Protein AF-A0A2V8RE01-F1 (afdb_monomer_lite)

Structure (mmCIF, N/CA/C/O backbone):
data_AF-A0A2V8RE01-F1
#
_entry.id   AF-A0A2V8RE01-F1
#
loop_
_atom_site.group_PDB
_atom_site.id
_atom_site.type_symbol
_atom_site.label_atom_id
_atom_site.label_alt_id
_atom_site.label_comp_id
_atom_site.label_asym_id
_atom_site.label_entity_id
_atom_site.label_seq_id
_atom_site.pdbx_PDB_ins_code
_atom_site.Cartn_x
_atom_site.Cartn_y
_atom_site.Cartn_z
_atom_site.occupancy
_atom_site.B_iso_or_equiv
_atom_site.auth_seq_id
_atom_site.auth_comp_id
_atom_site.auth_asym_id
_atom_site.auth_atom_id
_atom_site.pdbx_PDB_model_num
ATOM 1 N N . MET A 1 1 ? -7.793 3.890 -13.936 1.00 77.62 1 MET A N 1
ATOM 2 C CA . MET A 1 1 ? -7.865 3.063 -12.707 1.00 77.62 1 MET A CA 1
ATOM 3 C C . MET A 1 1 ? -6.485 2.449 -12.540 1.00 77.62 1 MET A C 1
ATOM 5 O O . MET A 1 1 ? -5.975 1.990 -13.547 1.00 77.62 1 MET A O 1
ATOM 9 N N . LEU A 1 2 ? -5.865 2.593 -11.365 1.00 93.50 2 LEU A N 1
ATOM 10 C CA . LEU A 1 2 ? -4.483 2.234 -10.967 1.00 93.50 2 LEU A CA 1
ATOM 11 C C . LEU A 1 2 ? -3.446 1.936 -12.070 1.00 93.50 2 LEU A C 1
ATOM 13 O O . LEU A 1 2 ? -2.569 2.775 -12.239 1.00 93.50 2 LEU A O 1
ATOM 17 N N . LEU A 1 3 ? -3.556 0.852 -12.848 1.00 94.12 3 LEU A N 1
ATOM 18 C CA . LEU A 1 3 ? -2.761 0.609 -14.071 1.00 94.12 3 LEU A CA 1
ATOM 19 C C . LEU A 1 3 ? -2.495 1.870 -14.908 1.00 94.12 3 LEU A C 1
ATOM 21 O O . LEU A 1 3 ? -1.348 2.204 -15.151 1.00 94.12 3 LEU A O 1
ATOM 25 N N . SER A 1 4 ? -3.524 2.658 -15.240 1.00 97.06 4 SER A N 1
ATOM 26 C CA . SER A 1 4 ? -3.336 3.873 -16.057 1.00 97.06 4 SER A CA 1
ATOM 27 C C . SER A 1 4 ? -2.454 4.946 -15.394 1.00 97.06 4 SER A C 1
ATOM 29 O O . SER A 1 4 ? -1.936 5.824 -16.073 1.00 97.06 4 SER A O 1
ATOM 31 N N . ARG A 1 5 ? -2.361 4.943 -14.056 1.00 97.75 5 ARG A N 1
ATOM 32 C CA . ARG A 1 5 ? -1.507 5.844 -13.259 1.00 97.75 5 ARG A CA 1
ATOM 33 C C . ARG A 1 5 ? -0.097 5.268 -13.110 1.00 97.75 5 ARG A C 1
ATOM 35 O O . ARG A 1 5 ? 0.870 6.019 -13.141 1.00 97.75 5 ARG A O 1
ATOM 42 N N . ILE A 1 6 ? 0.013 3.941 -13.037 1.00 97.31 6 ILE A N 1
ATOM 43 C CA . ILE A 1 6 ? 1.287 3.214 -13.091 1.00 97.31 6 ILE A CA 1
ATOM 44 C C . ILE A 1 6 ? 1.964 3.428 -14.451 1.00 97.31 6 ILE A C 1
ATOM 46 O O . ILE A 1 6 ? 3.141 3.782 -14.495 1.00 97.31 6 ILE A O 1
ATOM 50 N N . ASP A 1 7 ? 1.213 3.304 -15.547 1.00 96.19 7 ASP A N 1
ATOM 51 C CA . ASP A 1 7 ? 1.693 3.549 -16.914 1.00 96.19 7 ASP A CA 1
ATOM 52 C C . ASP A 1 7 ? 2.122 5.010 -17.116 1.00 96.19 7 ASP A C 1
ATOM 54 O O . ASP A 1 7 ? 3.073 5.290 -17.843 1.00 96.19 7 ASP A O 1
ATOM 58 N N . ALA A 1 8 ? 1.451 5.947 -16.434 1.00 97.38 8 ALA A N 1
ATOM 59 C CA . ALA A 1 8 ? 1.819 7.362 -16.412 1.00 97.38 8 ALA A CA 1
ATOM 60 C C . ALA A 1 8 ? 3.056 7.665 -15.540 1.00 97.38 8 ALA A C 1
ATOM 62 O O . ALA A 1 8 ? 3.585 8.773 -15.602 1.00 97.38 8 ALA A O 1
ATOM 63 N N . GLY A 1 9 ? 3.533 6.697 -14.750 1.00 96.06 9 GLY A N 1
ATOM 64 C CA . GLY A 1 9 ? 4.700 6.846 -13.883 1.00 96.06 9 GLY A CA 1
ATOM 65 C C . GLY A 1 9 ? 4.425 7.526 -12.540 1.00 96.06 9 GLY A C 1
ATOM 66 O O . GLY A 1 9 ? 5.381 7.886 -11.856 1.00 96.06 9 GLY A O 1
ATOM 67 N N . ASP A 1 10 ? 3.159 7.676 -12.134 1.00 97.44 10 ASP A N 1
ATOM 68 C CA . ASP A 1 10 ? 2.794 8.316 -10.859 1.00 97.44 10 ASP A CA 1
ATOM 69 C C . ASP A 1 10 ? 3.297 7.498 -9.652 1.00 97.44 10 ASP A C 1
ATOM 71 O O . ASP A 1 10 ? 3.676 8.050 -8.620 1.00 97.44 10 ASP A O 1
ATOM 75 N N . PHE A 1 11 ? 3.294 6.168 -9.779 1.00 95.69 11 PHE A N 1
ATOM 76 C CA . PHE A 1 11 ? 3.824 5.216 -8.801 1.00 95.69 11 PHE A CA 1
ATOM 77 C C . PHE A 1 11 ? 4.133 3.868 -9.477 1.00 95.69 11 PHE A C 1
ATOM 79 O O . PHE A 1 11 ? 3.541 3.548 -10.508 1.00 95.69 11 PHE A O 1
ATOM 86 N N . PRO A 1 12 ? 5.057 3.053 -8.932 1.00 96.69 12 PRO A N 1
ATOM 87 C CA . PRO A 1 12 ? 5.526 1.844 -9.612 1.00 96.69 12 PRO A CA 1
ATOM 88 C C . PRO A 1 12 ? 4.560 0.656 -9.504 1.00 96.69 12 PRO A C 1
ATOM 90 O O . PRO A 1 12 ? 4.549 -0.191 -10.398 1.00 96.69 12 PRO A O 1
ATOM 93 N N . SER A 1 13 ? 3.774 0.592 -8.425 1.00 97.69 13 SER A N 1
ATOM 94 C CA . SER A 1 13 ? 2.804 -0.469 -8.148 1.00 97.69 13 SER A CA 1
ATOM 95 C C . SER A 1 13 ? 1.746 -0.042 -7.136 1.00 97.69 13 SER A C 1
ATOM 97 O O . SER A 1 13 ? 1.914 0.949 -6.421 1.00 97.69 13 SER A O 1
ATOM 99 N N . ALA A 1 14 ? 0.664 -0.814 -7.064 1.00 97.31 14 ALA A N 1
ATOM 100 C CA . ALA A 1 14 ? -0.354 -0.704 -6.031 1.00 97.31 14 ALA A CA 1
ATOM 101 C C . ALA A 1 14 ? -0.980 -2.072 -5.730 1.00 97.31 14 ALA A C 1
ATOM 103 O O . ALA A 1 14 ? -1.204 -2.873 -6.637 1.00 97.31 14 ALA A O 1
ATOM 104 N N . VAL A 1 15 ? -1.325 -2.293 -4.461 1.00 97.50 15 VAL A N 1
ATOM 105 C CA . VAL A 1 15 ? -2.179 -3.397 -4.005 1.00 97.50 15 VAL A CA 1
ATOM 106 C C . VAL A 1 15 ? -3.454 -2.808 -3.426 1.00 97.50 15 VAL A C 1
ATOM 108 O O . VAL A 1 15 ? -3.411 -1.807 -2.706 1.00 97.50 15 VAL A O 1
ATOM 111 N N . TYR A 1 16 ? -4.592 -3.421 -3.735 1.00 96.25 16 TYR A N 1
ATOM 112 C CA . TYR A 1 16 ? -5.872 -3.025 -3.164 1.00 96.25 16 TYR A CA 1
ATOM 113 C C . TYR A 1 16 ? -6.723 -4.234 -2.794 1.00 96.25 16 TYR A C 1
ATOM 115 O O . TYR A 1 16 ? -6.613 -5.311 -3.378 1.00 96.25 16 TYR A O 1
ATOM 123 N N . VAL A 1 17 ? -7.621 -4.013 -1.837 1.00 96.94 17 VAL A N 1
ATOM 124 C CA . VAL A 1 17 ? -8.645 -4.969 -1.426 1.00 96.94 17 VAL A CA 1
ATOM 125 C C . VAL A 1 17 ? -9.956 -4.233 -1.163 1.00 96.94 17 VAL A C 1
ATOM 127 O O . VAL A 1 17 ? -9.986 -3.189 -0.513 1.00 96.94 17 VAL A O 1
ATOM 130 N N . VAL A 1 18 ? -11.044 -4.794 -1.673 1.00 97.12 18 VAL A N 1
ATOM 131 C CA . VAL A 1 18 ? -12.427 -4.467 -1.337 1.00 97.12 18 VAL A CA 1
ATOM 132 C C . VAL A 1 18 ? -13.012 -5.720 -0.704 1.00 97.12 18 VAL A C 1
ATOM 134 O O . VAL A 1 18 ? -13.043 -6.783 -1.328 1.00 97.12 18 VAL A O 1
ATOM 137 N N . ALA A 1 19 ? -13.442 -5.600 0.547 1.00 97.44 19 ALA A N 1
ATOM 138 C CA . ALA A 1 19 ? -13.924 -6.721 1.336 1.00 97.44 19 ALA A CA 1
ATOM 139 C C . ALA A 1 19 ? -15.301 -6.429 1.929 1.00 97.44 19 ALA A C 1
ATOM 141 O O . ALA A 1 19 ? -15.592 -5.304 2.333 1.00 97.44 19 ALA A O 1
ATOM 142 N N . GLU A 1 20 ? -16.118 -7.470 2.018 1.00 98.19 20 GLU A N 1
ATOM 143 C CA . GLU A 1 20 ? -17.428 -7.452 2.655 1.00 98.19 20 GLU A CA 1
ATOM 144 C C . GLU A 1 20 ? -17.531 -8.672 3.575 1.00 98.19 20 GLU A C 1
ATOM 146 O O . GLU A 1 20 ? -17.101 -9.768 3.218 1.00 98.19 20 GLU A O 1
ATOM 151 N N . ASN A 1 21 ? -18.052 -8.485 4.792 1.00 96.56 21 ASN A N 1
ATOM 152 C CA . ASN A 1 21 ? -18.215 -9.560 5.783 1.00 96.56 21 ASN A CA 1
ATOM 153 C C . ASN A 1 21 ? -16.928 -10.372 6.047 1.00 96.56 21 ASN A C 1
ATOM 155 O O . ASN A 1 21 ? -16.958 -11.587 6.230 1.00 96.56 21 ASN A O 1
ATOM 159 N N . GLY A 1 22 ? -15.778 -9.690 6.052 1.00 94.94 22 GLY A N 1
ATOM 160 C CA . GLY A 1 22 ? -14.468 -10.305 6.285 1.00 94.94 22 GLY A CA 1
ATOM 161 C C . GLY A 1 22 ? -13.926 -11.130 5.113 1.00 94.94 22 GLY A C 1
ATOM 162 O O . GLY A 1 22 ? -12.891 -11.770 5.273 1.00 94.94 22 GLY A O 1
ATOM 163 N N . GLN A 1 23 ? -14.588 -11.122 3.954 1.00 97.06 23 GLN A N 1
ATOM 164 C CA . GLN A 1 23 ? -14.141 -11.802 2.739 1.00 97.06 23 GLN A CA 1
ATOM 165 C C . GLN A 1 23 ? -13.758 -10.776 1.673 1.00 97.06 23 GLN A C 1
ATOM 167 O O . GLN A 1 23 ? -14.484 -9.810 1.441 1.00 97.06 23 GLN A O 1
ATOM 172 N N . ALA A 1 24 ? -12.622 -10.980 1.008 1.00 97.12 24 ALA A N 1
ATOM 173 C CA . ALA A 1 24 ? -12.245 -10.162 -0.137 1.00 97.12 24 ALA A CA 1
ATOM 174 C C . ALA A 1 24 ? -13.177 -10.474 -1.318 1.00 97.12 24 ALA A C 1
ATOM 176 O O . ALA A 1 24 ? -13.245 -11.613 -1.775 1.00 97.12 24 ALA A O 1
ATOM 177 N N . VAL A 1 25 ? -13.884 -9.459 -1.813 1.00 97.69 25 VAL A N 1
ATOM 178 C CA . VAL A 1 25 ? -14.765 -9.562 -2.990 1.00 97.69 25 VAL A CA 1
ATOM 179 C C . VAL A 1 25 ? -14.017 -9.127 -4.250 1.00 97.69 25 VAL A C 1
ATOM 181 O O . VAL A 1 25 ? -14.281 -9.616 -5.346 1.00 97.69 25 VAL A O 1
ATOM 184 N N . PHE A 1 26 ? -13.047 -8.225 -4.092 1.00 97.00 26 PHE A N 1
ATOM 185 C CA . PHE A 1 26 ? -12.146 -7.805 -5.155 1.00 97.00 26 PHE A CA 1
ATOM 186 C C . PHE A 1 26 ? -10.780 -7.477 -4.559 1.00 97.00 26 PHE A C 1
ATOM 188 O O . PHE A 1 26 ? -10.685 -6.684 -3.627 1.00 97.00 26 PHE A O 1
ATOM 195 N N . ALA A 1 27 ? -9.721 -8.082 -5.077 1.00 97.25 27 ALA A N 1
ATOM 196 C CA . ALA A 1 27 ? -8.355 -7.793 -4.670 1.00 97.25 27 ALA A CA 1
ATOM 197 C C . ALA A 1 27 ? -7.433 -7.989 -5.866 1.00 97.25 27 ALA A C 1
ATOM 199 O O . ALA A 1 27 ? -7.653 -8.901 -6.663 1.00 97.25 27 ALA A O 1
ATOM 200 N N . ASP A 1 28 ? -6.427 -7.132 -5.991 1.00 97.50 28 ASP A N 1
ATOM 201 C CA . ASP A 1 28 ? -5.420 -7.259 -7.039 1.00 97.50 28 ASP A CA 1
ATOM 202 C C . ASP A 1 28 ? -4.112 -6.572 -6.634 1.00 97.50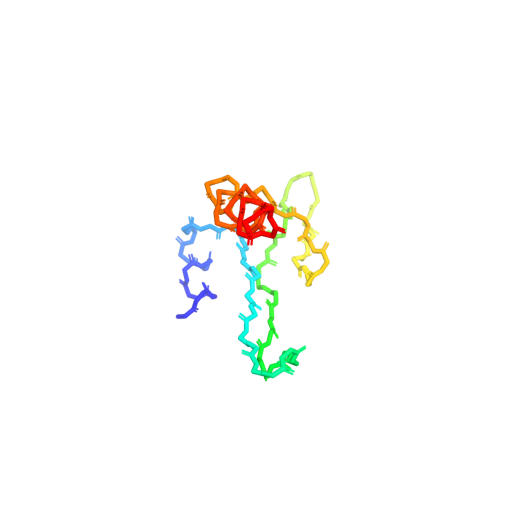 28 ASP A C 1
ATOM 204 O O . ASP A 1 28 ? -4.080 -5.704 -5.751 1.00 97.50 28 ASP A O 1
ATOM 208 N N . ALA A 1 29 ? -3.042 -6.964 -7.315 1.00 97.94 29 ALA A N 1
ATOM 209 C CA . ALA A 1 29 ? -1.725 -6.359 -7.232 1.00 97.94 29 ALA A CA 1
ATOM 210 C C . ALA A 1 29 ? -1.275 -5.970 -8.642 1.00 97.94 29 ALA A C 1
ATOM 212 O O . ALA A 1 29 ? -1.208 -6.808 -9.537 1.00 97.94 29 ALA A O 1
ATOM 213 N N . GLN A 1 30 ? -0.973 -4.690 -8.846 1.00 97.8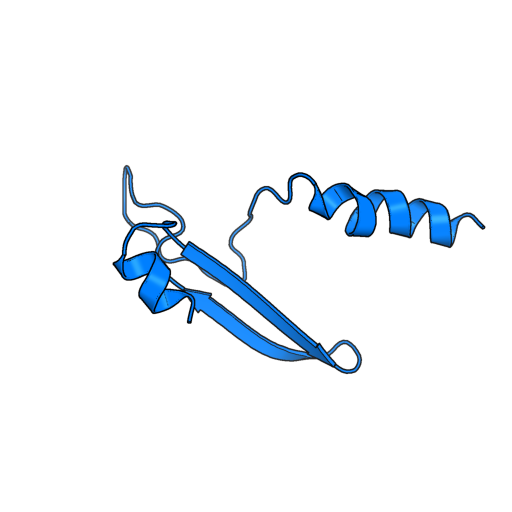8 30 GLN A N 1
ATOM 214 C CA . GLN A 1 30 ? -0.663 -4.140 -10.165 1.00 97.88 30 GLN A CA 1
ATOM 215 C C . GLN A 1 30 ? 0.697 -3.447 -10.154 1.00 97.88 30 GLN A C 1
ATOM 217 O O . GLN A 1 30 ? 1.046 -2.766 -9.190 1.00 97.88 30 GLN A O 1
ATOM 222 N N . GLY A 1 31 ? 1.436 -3.579 -11.257 1.00 97.56 31 GLY A N 1
ATOM 223 C CA . GLY A 1 31 ? 2.761 -2.987 -11.442 1.00 97.56 31 GLY A CA 1
ATOM 224 C C . GLY A 1 31 ? 3.891 -3.780 -10.784 1.00 97.56 31 GLY A C 1
ATOM 225 O O . GLY A 1 31 ? 3.741 -4.951 -10.436 1.00 97.56 31 GLY A O 1
ATOM 226 N N . ASP A 1 32 ? 5.029 -3.116 -10.598 1.00 97.88 32 ASP A N 1
ATOM 227 C CA . ASP A 1 32 ? 6.255 -3.727 -10.086 1.00 97.88 32 ASP A CA 1
ATOM 228 C C . ASP A 1 32 ? 6.557 -3.239 -8.667 1.00 97.88 32 ASP A C 1
ATOM 230 O O . ASP A 1 32 ? 6.664 -2.036 -8.409 1.00 97.88 32 ASP A O 1
ATOM 234 N N . ALA A 1 33 ? 6.711 -4.171 -7.727 1.00 97.44 33 ALA A N 1
ATOM 235 C CA . ALA A 1 33 ? 7.151 -3.870 -6.366 1.00 97.44 33 ALA A CA 1
ATOM 236 C C . ALA A 1 33 ? 8.619 -3.422 -6.337 1.00 97.44 33 ALA A C 1
ATOM 238 O O . ALA A 1 33 ? 9.006 -2.580 -5.530 1.00 97.44 33 ALA A O 1
ATOM 239 N N . VAL A 1 34 ? 9.435 -3.973 -7.238 1.00 96.94 34 VAL A N 1
ATOM 240 C CA . VAL A 1 34 ? 10.848 -3.623 -7.404 1.00 96.94 34 VAL A CA 1
ATOM 241 C C . VAL A 1 34 ? 11.115 -3.438 -8.890 1.00 96.94 34 VAL A C 1
ATOM 243 O O . VAL A 1 34 ? 10.692 -4.264 -9.689 1.00 96.94 34 VAL A O 1
ATOM 246 N N . ARG A 1 35 ? 11.823 -2.370 -9.269 1.0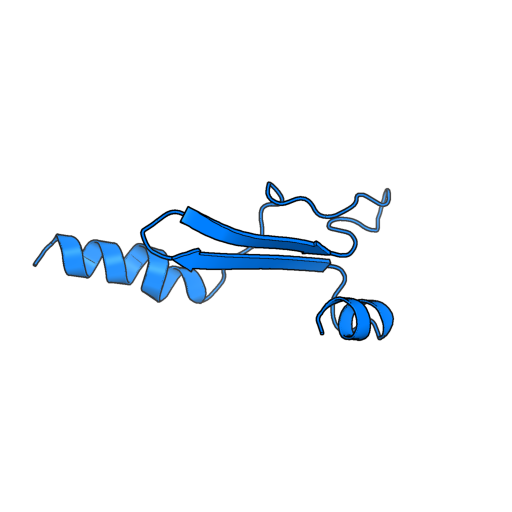0 94.88 35 ARG A N 1
ATOM 247 C CA . ARG A 1 35 ? 12.323 -2.171 -10.645 1.00 94.88 35 ARG A CA 1
ATOM 248 C C . ARG A 1 35 ? 13.843 -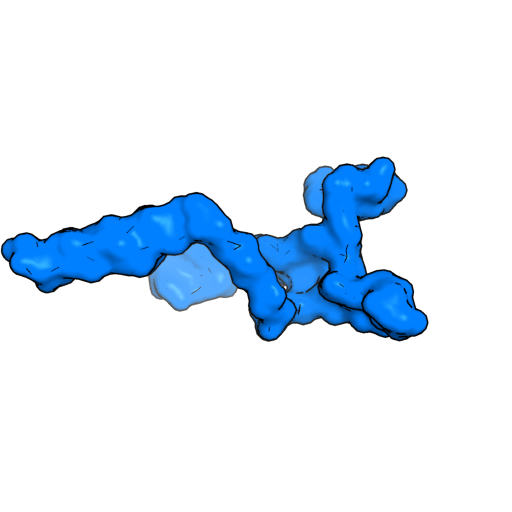2.291 -10.750 1.00 94.88 35 ARG A C 1
ATOM 250 O O . ARG A 1 35 ? 14.359 -2.591 -11.819 1.00 94.88 35 ARG A O 1
ATOM 257 N N . VAL A 1 36 ? 14.550 -2.059 -9.642 1.00 94.38 36 VAL A N 1
ATOM 258 C CA . VAL A 1 36 ? 16.015 -2.073 -9.542 1.00 94.38 36 VAL A CA 1
ATOM 259 C C . VAL A 1 36 ? 16.403 -2.807 -8.253 1.00 94.38 36 VAL A C 1
ATOM 261 O O . VAL A 1 36 ? 15.807 -2.516 -7.215 1.00 94.38 36 VAL A O 1
ATOM 264 N N . PRO A 1 37 ? 17.390 -3.725 -8.270 1.00 94.81 37 PRO A N 1
ATOM 265 C CA . PRO A 1 37 ? 18.248 -4.095 -9.406 1.00 94.81 37 PRO A CA 1
ATOM 266 C C . PRO A 1 37 ? 17.574 -5.003 -10.443 1.00 94.81 37 PRO A C 1
ATOM 268 O O . PRO A 1 37 ? 18.022 -5.056 -11.582 1.00 94.81 37 PRO A O 1
ATOM 271 N N . GLU A 1 38 ? 16.492 -5.680 -10.073 1.00 96.12 38 GLU A N 1
ATOM 272 C CA . GLU A 1 38 ? 15.732 -6.574 -10.944 1.00 96.12 38 GLU A CA 1
ATOM 273 C C . GLU A 1 38 ? 14.238 -6.280 -10.821 1.00 96.12 38 GLU A C 1
ATOM 275 O O . GLU A 1 38 ? 13.752 -5.893 -9.755 1.00 96.12 38 GLU A O 1
ATOM 280 N N . THR A 1 39 ? 13.510 -6.438 -11.925 1.00 97.25 39 THR A N 1
ATOM 281 C CA . THR A 1 39 ? 12.067 -6.194 -11.934 1.00 97.25 39 THR A CA 1
ATOM 282 C C . THR A 1 39 ? 11.334 -7.349 -11.267 1.00 97.25 39 THR A C 1
ATOM 284 O O . THR A 1 39 ? 11.508 -8.507 -11.645 1.00 97.25 39 THR A O 1
ATOM 287 N N . ARG A 1 40 ? 10.506 -7.033 -10.272 1.00 97.75 40 ARG A N 1
ATOM 288 C CA . ARG A 1 40 ? 9.662 -7.991 -9.556 1.00 97.75 40 ARG A CA 1
ATOM 289 C C . ARG A 1 40 ? 8.249 -7.440 -9.496 1.00 97.75 40 ARG A C 1
ATOM 291 O O . ARG A 1 40 ? 8.028 -6.381 -8.907 1.00 97.75 40 ARG A O 1
ATOM 298 N N . ALA A 1 41 ? 7.313 -8.187 -10.073 1.00 98.06 41 ALA A N 1
ATOM 299 C CA . ALA A 1 41 ? 5.899 -7.852 -10.034 1.00 98.06 41 ALA A CA 1
ATOM 300 C C . ALA A 1 41 ? 5.414 -7.721 -8.584 1.00 98.06 41 ALA A C 1
ATOM 302 O O . ALA A 1 41 ? 5.838 -8.478 -7.700 1.00 98.06 41 ALA A O 1
ATOM 303 N N . ALA A 1 42 ? 4.524 -6.762 -8.344 1.00 98.12 42 ALA A N 1
ATOM 304 C CA . ALA A 1 42 ? 3.786 -6.711 -7.096 1.00 98.12 42 ALA A CA 1
ATOM 305 C C . ALA A 1 42 ? 2.863 -7.930 -6.987 1.00 98.12 42 ALA A C 1
ATOM 307 O O . ALA A 1 42 ? 2.325 -8.439 -7.967 1.00 98.12 42 ALA A O 1
ATOM 308 N N . THR A 1 43 ? 2.691 -8.398 -5.763 1.00 98.31 43 THR A N 1
ATOM 309 C CA . THR A 1 43 ? 1.790 -9.494 -5.399 1.00 98.31 43 THR A CA 1
ATOM 310 C C . THR A 1 43 ? 0.943 -9.052 -4.214 1.00 98.31 43 THR A C 1
ATOM 312 O O . THR A 1 43 ? 1.297 -8.088 -3.534 1.00 98.31 43 THR A O 1
ATOM 315 N N . LEU A 1 44 ? -0.143 -9.768 -3.917 1.00 97.94 44 LEU A N 1
ATOM 316 C CA . LEU A 1 44 ? -0.957 -9.489 -2.725 1.00 97.94 44 LEU A CA 1
ATOM 317 C C . LEU A 1 44 ? -0.158 -9.606 -1.410 1.00 97.94 44 LEU A C 1
ATOM 319 O O . LEU A 1 44 ? -0.535 -8.999 -0.416 1.00 97.94 44 LEU A O 1
ATOM 323 N N . GLU A 1 45 ? 0.976 -10.312 -1.431 1.00 97.62 45 GLU A N 1
ATOM 324 C CA . GLU A 1 45 ? 1.898 -10.488 -0.299 1.00 97.62 45 GLU A CA 1
ATOM 325 C C . GLU A 1 45 ? 2.996 -9.410 -0.230 1.00 97.62 45 GLU A C 1
ATOM 327 O O . GLU A 1 45 ? 3.893 -9.463 0.614 1.00 97.62 45 GLU A O 1
ATOM 332 N N . THR A 1 46 ? 2.988 -8.433 -1.142 1.00 97.69 46 THR A N 1
ATOM 333 C CA . THR A 1 46 ? 3.989 -7.359 -1.137 1.00 97.69 46 THR A CA 1
ATOM 334 C C . THR A 1 46 ? 3.790 -6.466 0.083 1.00 97.69 46 THR A C 1
ATOM 336 O O . THR A 1 46 ? 2.720 -5.899 0.287 1.00 97.69 46 THR A O 1
ATOM 339 N N . ILE A 1 47 ? 4.842 -6.315 0.889 1.00 96.81 47 ILE A N 1
ATOM 340 C CA . ILE A 1 47 ? 4.816 -5.477 2.089 1.00 96.81 47 ILE A CA 1
ATOM 341 C C . ILE A 1 47 ? 5.069 -4.022 1.687 1.00 96.81 47 ILE A C 1
ATOM 343 O O . ILE A 1 47 ? 6.132 -3.696 1.159 1.00 96.81 47 ILE A O 1
ATOM 347 N N . TYR A 1 48 ? 4.107 -3.147 1.981 1.00 96.69 48 TYR A N 1
ATOM 348 C CA . TYR A 1 48 ? 4.220 -1.699 1.804 1.00 96.69 48 TYR A CA 1
ATOM 349 C C . TYR A 1 48 ? 4.369 -0.996 3.156 1.00 96.69 48 TYR A C 1
ATOM 351 O O . TYR A 1 48 ? 3.799 -1.429 4.159 1.00 96.69 48 TYR A O 1
ATOM 359 N N . ASP A 1 49 ? 5.088 0.128 3.173 1.00 97.00 49 ASP A N 1
ATOM 360 C CA . ASP A 1 49 ? 5.047 1.050 4.308 1.00 97.00 49 ASP A CA 1
ATOM 361 C C . ASP A 1 49 ? 3.665 1.720 4.361 1.00 97.00 49 ASP A C 1
ATOM 363 O O . ASP A 1 49 ? 3.262 2.445 3.450 1.00 97.00 49 ASP A O 1
ATOM 367 N N . LEU A 1 50 ? 2.922 1.454 5.436 1.00 96.75 50 LEU A N 1
ATOM 368 C CA . LEU A 1 50 ? 1.565 1.962 5.634 1.00 96.75 50 LEU A CA 1
ATOM 369 C C . LEU A 1 50 ? 1.532 3.435 6.064 1.00 96.75 50 LEU A C 1
ATOM 371 O O . LEU A 1 50 ? 0.459 4.049 6.066 1.00 96.75 50 LEU A O 1
ATOM 375 N N . ALA A 1 51 ? 2.673 4.015 6.443 1.00 97.31 51 ALA A N 1
ATOM 376 C CA . ALA A 1 51 ? 2.802 5.393 6.888 1.00 97.31 51 ALA A CA 1
ATOM 377 C C . ALA A 1 51 ? 1.672 5.786 7.864 1.00 97.31 51 ALA A C 1
ATOM 379 O O . ALA A 1 51 ? 1.492 5.186 8.929 1.00 97.31 51 ALA A O 1
ATOM 380 N N . SER A 1 52 ? 0.859 6.786 7.513 1.00 98.00 52 SER A N 1
ATOM 381 C CA . SER A 1 52 ? -0.213 7.269 8.388 1.00 98.00 52 SER A CA 1
ATOM 382 C C . SER A 1 52 ? -1.426 6.343 8.508 1.00 98.00 52 SER A C 1
ATOM 384 O O . SER A 1 52 ? -2.180 6.529 9.465 1.00 98.00 52 SER A O 1
ATOM 386 N N . LEU A 1 53 ? -1.595 5.325 7.652 1.00 98.12 53 LEU A N 1
ATOM 387 C CA . LEU A 1 53 ? -2.628 4.293 7.850 1.00 98.12 53 LEU A CA 1
ATOM 388 C C . LEU A 1 53 ? -2.393 3.476 9.128 1.00 98.12 53 LEU A C 1
ATOM 390 O O . LEU A 1 53 ? -3.342 2.93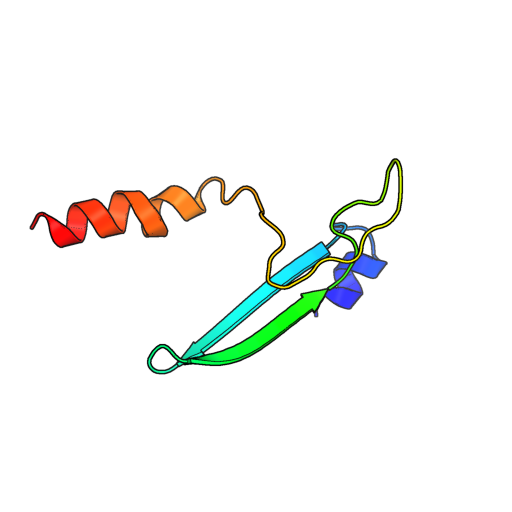4 9.692 1.00 98.12 53 LEU A O 1
ATOM 394 N N . THR A 1 54 ? -1.168 3.477 9.659 1.00 98.44 54 THR A N 1
ATOM 395 C CA . THR A 1 54 ? -0.849 2.917 10.981 1.00 98.44 54 THR A CA 1
ATOM 396 C C . THR A 1 54 ? -1.751 3.482 12.083 1.00 98.44 54 THR A C 1
ATOM 398 O O . THR A 1 54 ? -2.121 2.764 13.010 1.00 98.44 54 THR A O 1
ATOM 401 N N . LYS A 1 55 ? -2.154 4.758 11.981 1.00 98.44 55 LYS A N 1
ATOM 402 C CA . LYS A 1 55 ? -2.980 5.423 12.998 1.00 98.44 55 LYS A CA 1
ATOM 403 C C . LYS A 1 55 ? -4.343 4.739 13.157 1.00 98.44 55 LYS A C 1
ATOM 405 O O . LYS A 1 55 ? -4.597 4.259 14.255 1.00 98.44 55 LYS A O 1
ATOM 410 N N . PRO A 1 56 ? -5.216 4.650 12.133 1.00 97.88 56 PRO A N 1
ATOM 411 C CA . PRO A 1 56 ? -6.497 3.966 12.292 1.00 97.88 56 PRO A CA 1
ATOM 412 C C . PRO A 1 56 ? -6.353 2.448 12.470 1.00 97.88 56 PRO A C 1
ATOM 414 O O . PRO A 1 56 ? -7.073 1.881 13.288 1.00 97.88 56 PRO A O 1
ATOM 417 N N . LEU A 1 57 ? -5.431 1.793 11.751 1.00 97.00 57 LEU A N 1
ATOM 418 C CA . LEU A 1 57 ? -5.351 0.325 11.730 1.00 97.00 57 LEU A CA 1
ATOM 419 C C . LEU A 1 57 ? -4.736 -0.276 12.997 1.00 97.00 57 LEU A C 1
ATOM 421 O O . LEU A 1 57 ? -5.141 -1.358 13.413 1.00 97.00 57 LEU A O 1
ATOM 425 N N . VAL A 1 58 ? -3.767 0.409 13.607 1.00 97.81 58 VAL A N 1
ATOM 426 C CA . VAL A 1 58 ? -3.053 -0.092 14.788 1.00 97.81 58 VAL A CA 1
ATOM 427 C C . VAL A 1 58 ? -3.432 0.722 16.013 1.00 97.81 58 VAL A C 1
ATOM 429 O O . VAL A 1 58 ? -4.099 0.208 16.905 1.00 97.81 58 VAL A O 1
ATOM 432 N N . THR A 1 59 ? -3.042 1.998 16.070 1.00 98.06 59 THR A N 1
ATOM 433 C CA . THR A 1 59 ? -3.228 2.815 17.281 1.00 98.06 59 THR A CA 1
ATOM 434 C C . THR A 1 59 ? -4.706 2.967 17.641 1.00 98.06 59 THR A C 1
ATOM 436 O O . THR A 1 59 ? -5.090 2.705 18.775 1.00 98.06 59 THR A O 1
ATOM 439 N N . GLY A 1 60 ? -5.542 3.340 16.672 1.00 98.06 60 GLY A N 1
ATOM 440 C CA . GLY A 1 60 ? -6.977 3.537 16.854 1.00 98.06 60 GLY A CA 1
ATOM 441 C C . GLY A 1 60 ? -7.696 2.249 17.239 1.00 98.06 60 GLY A C 1
ATOM 442 O O . GLY A 1 60 ? -8.472 2.256 18.191 1.00 98.06 60 GLY A O 1
ATOM 443 N N . LEU A 1 61 ? -7.392 1.136 16.561 1.00 98.00 61 LEU A N 1
ATOM 444 C CA . LEU A 1 61 ? -7.946 -0.174 16.904 1.00 98.00 61 LEU A CA 1
ATOM 445 C C . LEU A 1 61 ? -7.560 -0.602 18.326 1.00 98.00 61 LEU A C 1
ATOM 447 O O . LEU A 1 61 ? -8.427 -1.031 19.083 1.00 98.00 61 LEU A O 1
ATOM 451 N N . LEU A 1 62 ? -6.288 -0.461 18.710 1.00 98.38 62 LEU A N 1
ATOM 452 C CA . LEU A 1 62 ? -5.835 -0.779 20.067 1.00 98.38 62 LEU A CA 1
ATOM 453 C C . LEU A 1 62 ? -6.545 0.088 21.108 1.00 98.38 62 LEU A C 1
ATOM 455 O O . LEU A 1 62 ? -7.056 -0.452 22.083 1.00 98.38 62 LEU A O 1
ATOM 459 N N . CYS A 1 63 ? -6.647 1.402 20.881 1.00 98.06 63 CYS A N 1
ATOM 460 C CA . CYS A 1 63 ? -7.416 2.289 21.752 1.00 98.06 63 CYS A CA 1
ATOM 461 C C . CYS A 1 63 ? -8.869 1.821 21.881 1.00 98.06 63 CYS A C 1
ATOM 463 O O . CYS A 1 63 ? -9.334 1.641 22.998 1.00 98.06 63 CYS A O 1
ATOM 465 N N . ALA A 1 64 ? -9.559 1.552 20.769 1.00 97.88 64 ALA A N 1
ATOM 466 C CA . ALA A 1 64 ? -10.955 1.111 20.773 1.00 97.88 64 ALA A CA 1
ATOM 467 C C . ALA A 1 64 ? -11.176 -0.248 21.459 1.00 97.88 64 ALA A C 1
ATOM 469 O O . ALA A 1 64 ? -12.272 -0.516 21.934 1.00 97.88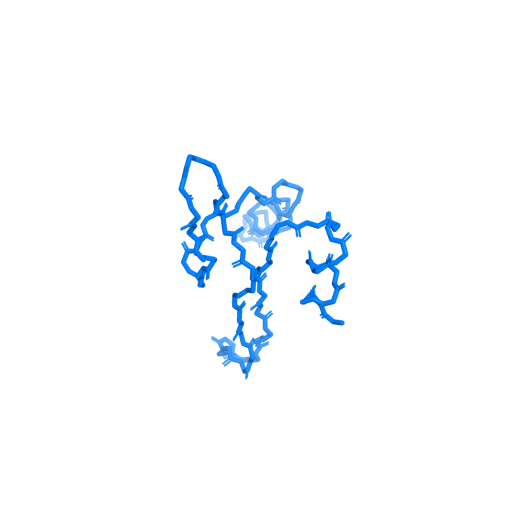 64 ALA A O 1
ATOM 470 N N . ARG A 1 65 ? -10.160 -1.118 21.505 1.00 97.06 65 ARG A N 1
ATOM 471 C CA . ARG A 1 65 ? -10.227 -2.417 22.195 1.00 97.06 65 ARG A CA 1
ATOM 472 C C . ARG A 1 65 ? -9.983 -2.320 23.702 1.00 97.06 65 ARG A C 1
ATOM 474 O O . ARG A 1 65 ? -10.282 -3.289 24.396 1.00 97.06 65 ARG A O 1
ATOM 481 N N . LEU A 1 66 ? -9.389 -1.219 24.163 1.00 93.88 66 LEU A N 1
ATOM 482 C CA . LEU A 1 66 ? -9.061 -0.955 25.566 1.00 93.88 66 LEU A CA 1
ATOM 483 C C . LEU A 1 66 ? -10.145 -0.154 26.305 1.00 93.88 66 LEU A C 1
ATOM 485 O O . LEU A 1 66 ? -10.056 -0.037 27.527 1.00 93.88 66 LEU A O 1
ATOM 489 N N . VAL A 1 67 ? -11.126 0.398 25.583 1.00 74.88 67 VAL A N 1
ATOM 490 C CA . VAL A 1 67 ? -12.358 0.981 26.148 1.00 74.88 67 VAL A CA 1
ATOM 491 C C . VAL A 1 67 ? -13.442 -0.088 26.200 1.00 74.88 67 VAL A C 1
ATOM 493 O O . VAL A 1 67 ? -14.209 -0.080 27.185 1.00 74.88 67 VAL A O 1
#

pLDDT: mean 96.47, std 3.73, range [74.88, 98.44]

Radius of gyration: 15.05 Å; chains: 1; bounding box: 36×20×43 Å

Secondary structure (DSSP, 8-state):
-THHHHHTTS-SEEEEEEEETTEEEEEEEEEEEE-SSS-EE--TT-----GGGHIIIIIIHHHHHH-

Foldseek 3Di:
DQQVCCVVVVDQKDWDFDDDPNHTPDTDIAGFLDPPPHTHGGDNPRDDDCVCVCCCPPVVVVVVVVD

Sequence (67 aa):
MLLSRIDAGDFPSAVYVVAENGQAVFADAQGDAVRVPETRAATLETIYDLASLTKPLVTGLLCARLV